Protein AF-A0ABD4ZHD7-F1 (afdb_monomer_lite)

Sequence (75 aa):
LSAVSENGSSRTVRRASEAGIPVICYNTCINQKGVDKYVSAYLVGDPLEFGKKLGNAAADYFIANKIDQPKIAVI

Organism: Gardnerella vaginalis (NCBI:txid2702)

Structure (mmCIF, N/CA/C/O backbone):
data_AF-A0ABD4ZHD7-F1
#
_entry.id   AF-A0ABD4ZHD7-F1
#
loop_
_atom_site.group_PDB
_atom_site.id
_atom_site.type_symbol
_atom_site.label_atom_id
_atom_site.label_alt_id
_atom_site.label_comp_id
_atom_site.label_asym_id
_atom_site.label_entity_id
_atom_site.label_seq_id
_atom_site.pdbx_PDB_ins_code
_atom_site.Cartn_x
_atom_site.Cartn_y
_atom_site.Cartn_z
_atom_site.occupancy
_atom_site.B_iso_or_equiv
_atom_site.auth_seq_id
_atom_site.auth_comp_id
_atom_site.auth_asym_id
_atom_site.auth_atom_id
_atom_site.pdbx_PDB_model_num
ATOM 1 N N . LEU A 1 1 ? -10.900 17.476 8.759 1.00 46.53 1 LEU A N 1
ATOM 2 C CA . LEU A 1 1 ? -10.423 16.076 8.699 1.00 46.53 1 LEU A CA 1
ATOM 3 C C . LEU A 1 1 ? -9.923 15.832 7.291 1.00 46.53 1 LEU A C 1
ATOM 5 O O . LEU A 1 1 ? -10.628 16.213 6.370 1.00 46.53 1 LEU A O 1
ATOM 9 N N . SER A 1 2 ? -8.744 15.246 7.119 1.00 44.12 2 SER A N 1
ATOM 10 C CA . SER A 1 2 ? -8.283 14.822 5.799 1.00 44.12 2 SER A CA 1
ATOM 11 C C . SER A 1 2 ? -8.124 13.308 5.799 1.00 44.12 2 SER A C 1
ATOM 13 O O . SER A 1 2 ? -7.431 12.766 6.662 1.00 44.12 2 SER A O 1
ATOM 15 N N . ALA A 1 3 ? -8.785 12.637 4.857 1.00 50.56 3 ALA A N 1
ATOM 16 C CA . ALA A 1 3 ? -8.665 11.195 4.648 1.00 50.56 3 ALA A CA 1
ATOM 17 C C . ALA A 1 3 ? -7.285 10.790 4.089 1.00 50.56 3 ALA A C 1
ATOM 19 O O . ALA A 1 3 ? -6.927 9.623 4.163 1.00 50.56 3 ALA A O 1
ATOM 20 N N . VAL A 1 4 ? -6.494 11.750 3.588 1.00 57.25 4 VAL A N 1
ATOM 21 C CA . VAL A 1 4 ? -5.127 11.520 3.076 1.00 57.25 4 VAL A CA 1
ATOM 22 C C . VAL A 1 4 ? -4.035 11.660 4.142 1.00 57.25 4 VAL A C 1
ATOM 24 O O . VAL A 1 4 ? -2.857 11.538 3.834 1.00 57.25 4 VAL A O 1
ATOM 27 N N . SER A 1 5 ? -4.392 11.901 5.409 1.00 66.75 5 SER A N 1
ATOM 28 C CA . SER A 1 5 ? -3.430 11.858 6.514 1.00 66.75 5 SER A CA 1
ATOM 29 C C . SER A 1 5 ? -3.590 10.571 7.312 1.00 66.75 5 SER A C 1
ATOM 31 O O . SER A 1 5 ? -4.632 10.363 7.940 1.00 66.75 5 SER A O 1
ATOM 33 N N . GLU A 1 6 ? -2.514 9.783 7.393 1.00 66.50 6 GLU A N 1
ATOM 34 C CA . GLU A 1 6 ? -2.445 8.562 8.211 1.00 66.50 6 GLU A CA 1
ATOM 35 C C . GLU A 1 6 ? -2.806 8.800 9.689 1.00 66.50 6 GLU A C 1
ATOM 37 O O . GLU A 1 6 ? -3.242 7.888 10.393 1.00 66.50 6 GLU A O 1
ATOM 42 N N . ASN A 1 7 ? -2.656 10.039 10.171 1.00 75.38 7 ASN A N 1
ATOM 43 C CA . ASN A 1 7 ? -2.918 10.414 11.559 1.00 75.38 7 ASN A CA 1
ATOM 44 C C . ASN A 1 7 ? -4.138 11.327 11.715 1.00 75.38 7 ASN A C 1
ATOM 46 O O . ASN A 1 7 ? -4.754 11.343 12.785 1.00 75.38 7 ASN A O 1
ATOM 50 N N . GLY A 1 8 ? -4.518 12.066 10.670 1.00 79.88 8 GLY A N 1
ATOM 51 C CA . GLY A 1 8 ? -5.555 13.099 10.731 1.00 79.88 8 GLY A CA 1
ATOM 52 C C . GLY A 1 8 ? -6.939 12.567 11.104 1.00 79.88 8 GLY A C 1
ATOM 53 O O . GLY A 1 8 ? -7.708 13.270 11.759 1.00 79.88 8 GLY A O 1
ATOM 54 N N . SER A 1 9 ? -7.228 11.315 10.746 1.00 84.44 9 SER A N 1
ATOM 55 C CA . SER A 1 9 ? -8.514 10.658 11.026 1.00 84.44 9 SER A CA 1
ATOM 56 C C . SER A 1 9 ? -8.455 9.643 12.179 1.00 84.44 9 SER A C 1
ATOM 58 O O . SER A 1 9 ? -9.494 9.131 12.591 1.00 84.44 9 SER A O 1
ATOM 60 N N . SER A 1 10 ? -7.274 9.401 12.767 1.00 88.56 10 SER A N 1
ATOM 61 C CA . SER A 1 10 ? -7.048 8.368 13.799 1.00 88.56 10 SER A CA 1
ATOM 62 C C . SER A 1 10 ? -7.971 8.497 15.016 1.00 88.56 10 SER A C 1
ATOM 64 O O . SER A 1 10 ? -8.561 7.514 15.459 1.00 88.56 10 SER A O 1
ATOM 66 N N . ARG A 1 11 ? -8.159 9.720 15.533 1.00 90.31 11 ARG A N 1
ATOM 67 C CA . ARG A 1 11 ? -9.042 9.981 16.683 1.00 90.31 11 ARG A CA 1
ATOM 68 C C . ARG A 1 11 ? -10.509 9.688 16.384 1.00 90.31 11 ARG A C 1
ATOM 70 O O . ARG A 1 11 ? -11.213 9.186 17.255 1.00 90.31 11 ARG A O 1
ATOM 77 N N . THR A 1 12 ? -10.969 10.006 15.180 1.00 90.25 12 THR A N 1
ATOM 78 C CA . THR A 1 12 ? -12.363 9.787 14.782 1.00 90.25 12 THR A CA 1
ATOM 79 C C . THR A 1 12 ? -12.630 8.310 14.523 1.00 90.25 12 THR A C 1
ATOM 81 O O . THR A 1 12 ? -13.611 7.785 15.037 1.00 90.25 12 THR A O 1
ATOM 84 N N . VAL A 1 13 ? -11.718 7.627 13.822 1.00 92.50 13 VAL A N 1
ATOM 85 C CA . VAL A 1 13 ? -11.789 6.176 13.581 1.00 92.50 13 VAL A CA 1
ATOM 86 C C . VAL A 1 13 ? -11.824 5.407 14.900 1.00 92.50 13 VAL A C 1
ATOM 88 O O . VAL A 1 13 ? -12.692 4.561 15.096 1.00 92.50 13 VAL A O 1
ATOM 91 N N . ARG A 1 14 ? -10.946 5.765 15.844 1.00 93.94 14 ARG A N 1
ATOM 92 C CA . ARG A 1 14 ? -10.925 5.162 17.178 1.00 93.94 14 ARG A CA 1
ATOM 93 C C . ARG A 1 14 ? -12.267 5.309 17.901 1.00 93.94 14 ARG A C 1
ATOM 95 O O . ARG A 1 14 ? -12.783 4.319 18.399 1.00 93.94 14 ARG A O 1
ATOM 102 N N . ARG A 1 15 ? -12.845 6.514 17.933 1.00 95.31 15 ARG A N 1
ATOM 103 C CA . ARG A 1 15 ? -14.133 6.759 18.607 1.00 95.31 15 ARG A CA 1
ATOM 104 C C . ARG A 1 15 ? -15.289 5.998 17.967 1.00 95.31 15 ARG A C 1
ATOM 106 O O . ARG A 1 15 ? -16.138 5.497 18.689 1.00 95.31 15 ARG A O 1
ATOM 113 N N . ALA A 1 16 ? -15.325 5.919 16.637 1.00 95.38 16 ALA A N 1
ATOM 114 C CA . ALA A 1 16 ? -16.346 5.152 15.930 1.00 95.38 16 ALA A CA 1
ATOM 115 C C . ALA A 1 16 ? -16.251 3.658 16.283 1.00 95.38 16 ALA A C 1
ATOM 117 O O . ALA A 1 16 ? -17.245 3.062 16.689 1.00 95.38 16 ALA A O 1
ATOM 118 N N . SER A 1 17 ? -15.040 3.097 16.239 1.00 96.56 17 SER A N 1
ATOM 119 C CA . SER A 1 17 ? -14.770 1.712 16.633 1.00 96.56 17 SER A CA 1
ATOM 120 C C . SER A 1 17 ? -15.144 1.432 18.097 1.00 96.56 17 SER A C 1
ATOM 122 O O . SER A 1 17 ? -15.863 0.476 18.373 1.00 96.56 17 SER A O 1
ATOM 124 N N . GLU A 1 18 ? -14.734 2.299 19.032 1.00 96.62 18 GLU A N 1
ATOM 125 C CA . GLU A 1 18 ? -15.062 2.189 20.465 1.00 96.62 18 GLU A CA 1
ATOM 126 C C . GLU A 1 18 ? -16.572 2.326 20.743 1.00 96.62 18 GLU A C 1
ATOM 128 O O . GLU A 1 18 ? -17.064 1.775 21.724 1.00 96.62 18 GLU A O 1
ATOM 133 N N . ALA A 1 19 ? -17.317 3.016 19.874 1.00 97.88 19 ALA A N 1
ATOM 134 C CA . ALA A 1 19 ? -18.775 3.127 19.937 1.00 97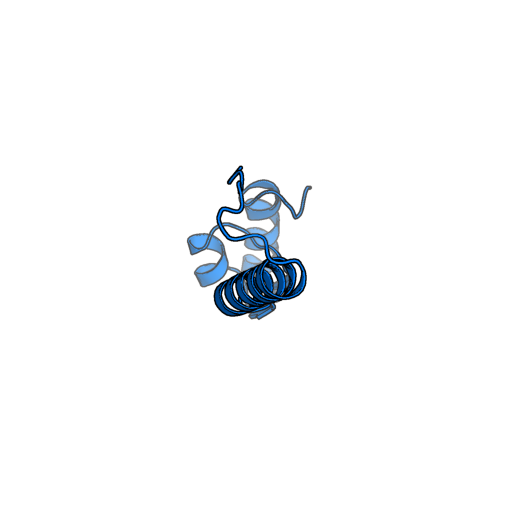.88 19 ALA A CA 1
ATOM 135 C C . ALA A 1 19 ? -19.515 1.944 19.277 1.00 97.88 19 ALA A C 1
ATOM 137 O O . ALA A 1 19 ? -20.740 1.974 19.173 1.00 97.88 19 ALA A O 1
ATOM 138 N N . GLY A 1 20 ? -18.798 0.918 18.805 1.00 96.81 20 GLY A N 1
ATOM 139 C CA . GLY A 1 20 ? -19.389 -0.238 18.128 1.00 96.81 20 GLY A CA 1
ATOM 140 C C . GLY A 1 20 ? -19.827 0.032 16.685 1.00 96.81 20 GLY A C 1
ATOM 141 O O . GLY A 1 20 ? -20.554 -0.775 16.112 1.00 96.81 20 GLY A O 1
ATOM 142 N N . ILE A 1 21 ? -19.399 1.148 16.085 1.00 97.56 21 ILE A N 1
ATOM 143 C CA . ILE A 1 21 ? -19.682 1.478 14.685 1.00 97.56 21 ILE A CA 1
ATOM 144 C C . ILE A 1 21 ? -18.586 0.844 13.814 1.00 97.56 21 ILE A C 1
ATOM 146 O O . ILE A 1 21 ? -17.413 1.200 13.973 1.00 97.56 21 ILE A O 1
ATOM 150 N N . PRO A 1 22 ? -18.924 -0.063 12.878 1.00 95.81 22 PRO A N 1
ATOM 151 C CA . PRO A 1 22 ? -17.948 -0.640 11.962 1.00 95.81 22 PRO A CA 1
ATOM 152 C C . PRO A 1 22 ? -17.291 0.438 11.101 1.00 95.81 22 PRO A C 1
ATOM 154 O O . PRO A 1 22 ? -17.969 1.286 10.519 1.00 95.81 22 PRO A O 1
ATOM 157 N N . VAL A 1 23 ? -15.966 0.386 10.991 1.00 95.06 23 VAL A N 1
ATOM 158 C CA . VAL A 1 23 ? -15.196 1.326 10.171 1.00 95.06 23 VAL A CA 1
ATOM 159 C C . VAL A 1 23 ? -14.633 0.587 8.969 1.00 95.06 23 VAL A C 1
ATOM 161 O O . VAL A 1 23 ? -13.941 -0.416 9.127 1.00 95.06 23 VAL A O 1
ATOM 164 N N . ILE A 1 24 ? -14.896 1.100 7.769 1.00 94.44 24 ILE A N 1
ATOM 165 C CA . ILE A 1 24 ? -14.334 0.578 6.522 1.00 94.44 24 ILE A CA 1
ATOM 166 C C . ILE A 1 24 ? -13.402 1.634 5.933 1.00 94.44 24 ILE A C 1
ATOM 168 O O . ILE A 1 24 ? -13.811 2.774 5.714 1.00 94.44 24 ILE A O 1
ATOM 172 N N . CYS A 1 25 ? -12.154 1.251 5.675 1.00 91.81 25 CYS A N 1
ATOM 173 C CA . CYS A 1 25 ? -11.209 2.076 4.932 1.00 91.81 25 CYS A CA 1
ATOM 174 C C . CYS A 1 25 ? -11.289 1.780 3.435 1.00 91.81 25 CYS A C 1
ATOM 176 O O . CYS A 1 25 ? -11.465 0.632 3.026 1.00 91.81 25 CYS A O 1
ATOM 178 N N . TYR A 1 26 ? -11.107 2.818 2.623 1.00 89.69 26 TYR A N 1
ATOM 179 C CA . TYR A 1 26 ? -11.119 2.728 1.169 1.00 89.69 26 TYR A CA 1
ATOM 180 C C . TYR A 1 26 ? -9.951 3.514 0.589 1.00 89.69 26 TYR A C 1
ATOM 182 O O . TYR A 1 26 ? -9.832 4.708 0.866 1.00 89.69 26 TYR A O 1
ATOM 190 N N . ASN A 1 27 ? -9.134 2.854 -0.237 1.00 85.12 27 ASN A N 1
ATOM 191 C CA . ASN A 1 27 ? -7.985 3.397 -0.978 1.00 85.12 27 ASN A CA 1
ATOM 192 C C . ASN A 1 27 ? -6.809 3.907 -0.125 1.00 85.12 27 ASN A C 1
ATOM 194 O O . ASN A 1 27 ? -5.649 3.722 -0.475 1.00 85.12 27 ASN A O 1
ATOM 198 N N . THR A 1 28 ? -7.093 4.570 0.988 1.00 86.88 28 THR A N 1
ATOM 199 C CA . THR A 1 28 ? -6.122 5.080 1.948 1.00 86.88 28 THR A CA 1
ATOM 200 C C . THR A 1 28 ? -6.704 4.891 3.340 1.00 86.88 28 THR A C 1
ATOM 202 O O . THR A 1 28 ? -7.922 4.932 3.532 1.00 86.88 28 THR A O 1
ATOM 205 N N . CYS A 1 29 ? -5.847 4.655 4.324 1.00 88.81 29 CYS A N 1
ATOM 206 C CA . CYS A 1 29 ? -6.280 4.440 5.693 1.00 88.81 29 CYS A CA 1
ATOM 207 C C . CYS A 1 29 ? -5.318 5.109 6.678 1.00 88.81 29 CYS A C 1
ATOM 209 O O . CYS A 1 29 ? -4.306 5.699 6.298 1.00 88.81 29 CYS A O 1
ATOM 211 N N . ILE A 1 30 ? -5.666 5.035 7.961 1.00 90.06 30 ILE A N 1
ATOM 212 C CA . ILE A 1 30 ? -4.751 5.390 9.046 1.00 90.06 30 ILE A CA 1
ATOM 213 C C . ILE A 1 30 ? -3.550 4.434 9.069 1.00 90.06 30 ILE A C 1
ATOM 215 O O . ILE A 1 30 ? -3.554 3.418 8.377 1.00 90.06 30 ILE A O 1
ATOM 219 N N . ASN A 1 31 ? -2.528 4.741 9.871 1.00 88.56 31 ASN A N 1
ATOM 220 C CA . ASN A 1 31 ? -1.359 3.864 9.994 1.00 88.56 31 ASN A CA 1
ATOM 221 C C . ASN A 1 31 ? -1.744 2.398 10.295 1.00 88.56 31 ASN A C 1
ATOM 223 O O . ASN A 1 31 ? -2.770 2.136 10.929 1.00 88.56 31 ASN A O 1
ATOM 227 N N . GLN A 1 32 ? -0.891 1.449 9.893 1.00 88.75 32 GLN A N 1
ATOM 228 C CA . GLN A 1 32 ? -1.190 0.011 9.949 1.00 88.75 32 GLN A CA 1
ATOM 229 C C . GLN A 1 32 ? -1.656 -0.465 11.334 1.00 88.75 32 GLN A C 1
ATOM 231 O O . GLN A 1 32 ? -2.663 -1.154 11.445 1.00 88.75 32 GLN A O 1
ATOM 236 N N . LYS A 1 33 ? -1.000 -0.004 12.408 1.00 90.88 33 LYS A N 1
ATOM 237 C CA . LYS A 1 33 ? -1.389 -0.345 13.790 1.00 90.88 33 LYS A CA 1
ATOM 238 C C . LYS A 1 33 ? -2.824 0.074 14.117 1.00 90.88 33 LYS A C 1
ATOM 240 O O . LYS A 1 33 ? -3.495 -0.567 14.921 1.00 90.88 33 LYS A O 1
ATOM 245 N N . GLY A 1 34 ? -3.274 1.192 13.554 1.00 91.25 34 GLY A N 1
ATOM 246 C CA . GLY A 1 34 ? -4.645 1.663 13.675 1.00 91.25 34 GLY A CA 1
ATOM 247 C C . GLY A 1 34 ? -5.623 0.835 12.845 1.00 91.25 34 GLY A C 1
ATOM 248 O O . GLY A 1 34 ? -6.722 0.568 13.330 1.00 91.25 34 GLY A O 1
ATOM 249 N N . VAL A 1 35 ? -5.222 0.409 11.642 1.00 91.94 35 VAL A N 1
ATOM 250 C CA . VAL A 1 35 ? -6.021 -0.487 10.788 1.00 91.94 35 VAL A CA 1
ATOM 251 C C . VAL A 1 35 ? -6.322 -1.783 11.525 1.00 91.94 35 VAL A C 1
ATOM 253 O O . VAL A 1 35 ? -7.487 -2.096 11.744 1.00 91.94 35 VAL A O 1
ATOM 256 N N . ASP A 1 36 ? -5.281 -2.459 12.010 1.00 92.88 36 ASP A N 1
ATOM 257 C CA . ASP A 1 36 ? -5.389 -3.771 12.658 1.00 92.88 36 ASP A CA 1
ATOM 258 C C . ASP A 1 36 ? -6.289 -3.751 13.906 1.00 92.88 36 ASP A C 1
ATOM 260 O O . ASP A 1 36 ? -6.819 -4.781 14.317 1.00 92.88 36 ASP A O 1
ATOM 264 N N . LYS A 1 37 ? -6.444 -2.578 14.535 1.00 94.69 37 LYS A N 1
ATOM 265 C CA . LYS A 1 37 ? -7.146 -2.426 15.813 1.00 94.69 37 LYS A CA 1
ATOM 266 C C . LYS A 1 37 ? -8.554 -1.845 15.702 1.00 94.69 37 LYS A C 1
ATOM 268 O O . LYS A 1 37 ? -9.411 -2.210 16.502 1.00 94.69 37 LYS A O 1
ATOM 273 N N . TYR A 1 38 ? -8.781 -0.896 14.798 1.00 94.75 38 TYR A N 1
ATOM 274 C CA . TYR A 1 38 ? -10.007 -0.085 14.789 1.00 94.75 38 TYR A CA 1
ATOM 275 C C . TYR A 1 38 ? -10.813 -0.198 13.494 1.00 94.75 38 TYR A C 1
ATOM 277 O O . TYR A 1 38 ? -11.920 0.334 13.423 1.00 94.75 38 TYR A O 1
ATOM 285 N N . VAL A 1 39 ? -10.268 -0.846 12.464 1.00 94.56 39 VAL A N 1
ATOM 286 C CA . VAL A 1 39 ? -10.886 -0.923 11.140 1.00 94.56 39 VAL A CA 1
ATOM 287 C C . VAL A 1 39 ? -11.400 -2.338 10.910 1.00 94.56 39 VAL A C 1
ATOM 289 O O . VAL A 1 39 ? -10.681 -3.315 11.073 1.00 94.56 39 VAL A O 1
ATOM 292 N N . SER A 1 40 ? -12.669 -2.446 10.532 1.00 96.56 40 SER A N 1
ATOM 293 C CA . SER A 1 40 ? -13.351 -3.718 10.288 1.00 96.56 40 SER A CA 1
ATOM 294 C C . SER A 1 40 ? -12.985 -4.321 8.932 1.00 96.56 40 SER A C 1
ATOM 296 O O . SER A 1 40 ? -12.960 -5.538 8.787 1.00 96.56 40 SER A O 1
ATOM 298 N N . ALA A 1 41 ? -12.719 -3.475 7.934 1.00 94.75 41 ALA A N 1
ATOM 299 C CA . ALA A 1 41 ? -12.272 -3.894 6.611 1.00 94.75 41 ALA A CA 1
ATOM 300 C C . ALA A 1 41 ? -11.476 -2.781 5.922 1.00 94.75 41 ALA A C 1
ATOM 302 O O . ALA A 1 41 ? -11.794 -1.598 6.065 1.00 94.75 41 ALA A O 1
ATOM 303 N N . TYR A 1 42 ? -10.476 -3.162 5.127 1.00 91.88 42 TYR A N 1
ATOM 304 C CA . TYR A 1 42 ? -9.727 -2.235 4.286 1.00 91.88 42 TYR A CA 1
ATOM 305 C C . TYR A 1 42 ? -9.804 -2.675 2.825 1.00 91.88 42 TYR A C 1
ATOM 307 O O . TYR A 1 42 ? -9.237 -3.692 2.436 1.00 91.88 42 TYR A O 1
ATOM 315 N N . LEU A 1 43 ? -10.528 -1.897 2.023 1.00 93.00 43 LEU A N 1
ATOM 316 C CA . LEU A 1 43 ? -10.633 -2.091 0.586 1.00 93.00 43 LEU A CA 1
ATOM 317 C C . LEU A 1 43 ? -9.568 -1.249 -0.122 1.00 93.00 43 LEU A C 1
ATOM 319 O O . LEU A 1 43 ? -9.674 -0.023 -0.206 1.00 93.00 43 LEU A O 1
ATOM 323 N N . VAL A 1 44 ? -8.543 -1.918 -0.640 1.00 91.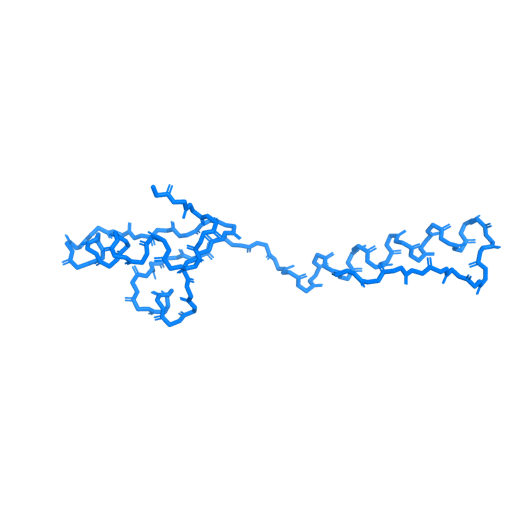50 44 VAL A N 1
ATOM 324 C CA . VAL A 1 44 ? -7.460 -1.302 -1.407 1.00 91.50 44 VAL A CA 1
ATOM 325 C C . VAL A 1 44 ? -7.054 -2.228 -2.549 1.00 91.50 44 VAL A C 1
ATOM 327 O O . VAL A 1 44 ? -7.113 -3.450 -2.423 1.00 91.50 44 VAL A O 1
ATOM 330 N N . GLY A 1 45 ? -6.692 -1.641 -3.686 1.00 90.50 45 GLY A N 1
ATOM 331 C CA . GLY A 1 45 ? -6.094 -2.392 -4.785 1.00 90.50 45 GLY A CA 1
ATOM 332 C C . GLY A 1 45 ? -4.671 -2.830 -4.439 1.00 90.50 45 GLY A C 1
ATOM 333 O O . GLY A 1 45 ? -4.003 -2.133 -3.686 1.00 90.50 45 GLY A O 1
ATOM 334 N N . ASP A 1 46 ? -4.201 -3.952 -4.989 1.00 92.19 46 ASP A N 1
ATOM 335 C CA . ASP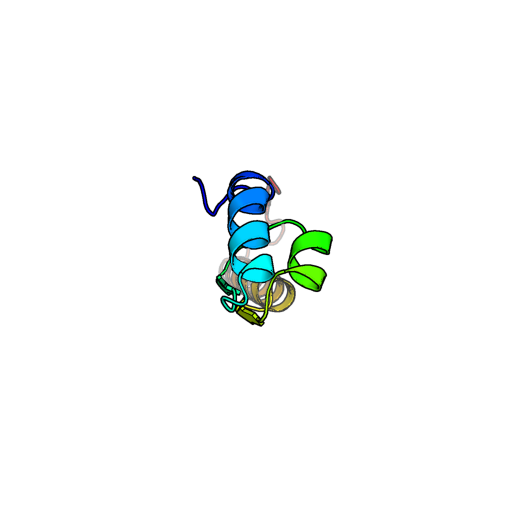 A 1 46 ? -2.849 -4.465 -4.719 1.00 92.19 46 ASP A CA 1
ATOM 336 C C . ASP A 1 46 ? -1.771 -3.513 -5.277 1.00 92.19 46 ASP A C 1
ATOM 338 O O . ASP A 1 46 ? -1.563 -3.476 -6.497 1.00 92.19 46 ASP A O 1
ATOM 342 N N . PRO A 1 47 ? -1.057 -2.754 -4.424 1.00 90.12 47 PRO A N 1
ATOM 343 C CA . PRO A 1 47 ? -0.102 -1.756 -4.892 1.00 90.12 47 PRO A CA 1
ATOM 344 C C . PRO A 1 47 ? 1.075 -2.375 -5.650 1.00 90.12 47 PRO A C 1
ATOM 346 O O . PRO A 1 47 ? 1.626 -1.735 -6.546 1.00 90.12 47 PRO A O 1
ATOM 349 N N . LEU A 1 48 ? 1.449 -3.616 -5.323 1.00 94.06 48 LEU A N 1
ATOM 350 C CA . LEU A 1 48 ? 2.542 -4.318 -5.987 1.00 94.06 48 LEU A CA 1
ATOM 351 C C . LEU A 1 48 ? 2.152 -4.676 -7.420 1.00 94.06 48 LEU A C 1
ATOM 353 O O . LEU A 1 48 ? 2.902 -4.404 -8.358 1.00 94.06 48 LEU A O 1
ATOM 357 N N . GLU A 1 49 ? 0.956 -5.232 -7.597 1.00 96.44 49 GLU A N 1
ATOM 358 C CA . GLU A 1 49 ? 0.448 -5.573 -8.924 1.00 96.44 49 GLU A CA 1
ATOM 359 C C . GLU A 1 49 ? 0.199 -4.315 -9.770 1.00 96.44 49 GLU A C 1
ATOM 361 O O . GLU A 1 49 ? 0.507 -4.299 -10.964 1.00 96.44 49 GLU A O 1
ATOM 366 N N . PHE A 1 50 ? -0.283 -3.226 -9.159 1.00 94.38 50 PHE A N 1
ATOM 367 C CA . PHE A 1 50 ? -0.390 -1.928 -9.830 1.00 94.38 50 PHE A CA 1
ATOM 368 C C . PHE A 1 50 ? 0.975 -1.404 -10.293 1.00 94.38 50 PHE A C 1
ATOM 370 O O . PHE A 1 50 ? 1.117 -1.027 -11.458 1.00 94.38 50 PHE A O 1
ATOM 377 N N . GLY A 1 51 ? 1.988 -1.426 -9.423 1.00 94.00 51 GLY A N 1
ATOM 378 C CA . GLY A 1 51 ? 3.346 -1.000 -9.765 1.00 94.00 51 GLY A CA 1
ATOM 379 C C . GLY A 1 51 ? 3.965 -1.842 -10.882 1.00 94.00 51 GLY A C 1
ATOM 380 O O . GLY A 1 51 ? 4.549 -1.302 -11.821 1.00 94.00 51 GLY A O 1
ATOM 381 N N . LYS A 1 52 ? 3.769 -3.164 -10.842 1.00 97.31 52 LYS A N 1
ATOM 382 C CA . LYS A 1 52 ? 4.221 -4.081 -11.895 1.00 97.31 52 LYS A CA 1
ATOM 383 C C . LYS A 1 52 ? 3.563 -3.776 -13.240 1.00 97.31 52 LYS A C 1
ATOM 385 O O . LYS A 1 52 ? 4.258 -3.682 -14.248 1.00 97.31 52 LYS A O 1
ATOM 390 N N . LYS A 1 53 ? 2.239 -3.593 -13.270 1.00 97.56 53 LYS A N 1
ATOM 391 C CA . LYS A 1 53 ? 1.512 -3.243 -14.502 1.00 97.56 53 LYS A CA 1
ATOM 392 C C . LYS A 1 53 ? 1.985 -1.913 -15.084 1.00 97.56 53 LYS A C 1
ATOM 394 O O . LYS A 1 53 ? 2.170 -1.827 -16.295 1.00 97.56 53 LYS A O 1
ATOM 399 N N . LEU A 1 54 ? 2.229 -0.915 -14.234 1.00 95.31 54 LEU A N 1
ATOM 400 C CA . LEU A 1 54 ? 2.795 0.369 -14.650 1.00 95.31 54 LEU A CA 1
ATOM 401 C C . LEU A 1 54 ? 4.188 0.195 -15.272 1.00 95.31 54 LEU A C 1
ATOM 403 O O . LEU A 1 54 ? 4.445 0.720 -16.354 1.00 95.31 54 LEU A O 1
ATOM 407 N N . GLY A 1 55 ? 5.068 -0.565 -14.616 1.00 93.94 55 GLY A N 1
ATOM 408 C CA . GLY A 1 55 ? 6.413 -0.846 -15.121 1.00 93.94 55 GLY A CA 1
ATOM 409 C C . GLY A 1 55 ? 6.402 -1.574 -16.466 1.00 93.94 55 GLY A C 1
ATOM 410 O O . GLY A 1 55 ? 7.127 -1.184 -17.377 1.00 93.94 55 GLY A O 1
ATOM 411 N N . ASN A 1 56 ? 5.534 -2.577 -16.618 1.00 97.12 56 ASN A N 1
ATOM 412 C CA . ASN A 1 56 ? 5.372 -3.306 -17.877 1.00 97.12 56 ASN A CA 1
ATOM 413 C C . ASN A 1 56 ? 4.897 -2.385 -19.007 1.00 97.12 56 ASN A C 1
ATOM 415 O O . ASN A 1 56 ? 5.501 -2.376 -20.072 1.00 97.12 56 ASN A O 1
ATOM 419 N N . ALA A 1 57 ? 3.879 -1.554 -18.759 1.00 96.75 57 ALA A N 1
ATOM 420 C CA . ALA A 1 57 ? 3.386 -0.607 -19.758 1.00 96.75 57 ALA A CA 1
ATOM 421 C C . ALA A 1 57 ? 4.466 0.407 -20.185 1.00 96.75 57 ALA A C 1
ATOM 423 O O . ALA A 1 57 ? 4.565 0.759 -21.361 1.00 96.75 57 ALA A O 1
ATOM 424 N N . ALA A 1 58 ? 5.306 0.858 -19.246 1.00 95.00 58 ALA A N 1
ATOM 425 C CA . ALA A 1 58 ? 6.449 1.711 -19.564 1.00 95.00 58 ALA A CA 1
ATOM 426 C C . ALA A 1 58 ? 7.495 0.973 -20.420 1.00 95.00 58 ALA A C 1
ATOM 428 O O . ALA A 1 58 ? 7.990 1.530 -21.400 1.00 95.00 58 ALA A O 1
ATOM 429 N N . ALA A 1 59 ? 7.807 -0.284 -20.091 1.00 95.06 59 ALA A N 1
ATOM 430 C CA . ALA A 1 59 ? 8.734 -1.108 -20.865 1.00 95.06 59 ALA A CA 1
ATOM 431 C C . ALA A 1 59 ? 8.235 -1.347 -22.300 1.00 95.06 59 ALA A C 1
ATOM 433 O O . ALA A 1 59 ? 8.994 -1.136 -23.248 1.00 95.06 59 ALA A O 1
ATOM 434 N N . ASP A 1 60 ? 6.956 -1.700 -22.463 1.00 97.56 60 ASP A N 1
ATOM 435 C CA . ASP A 1 60 ? 6.316 -1.890 -23.770 1.00 97.56 60 ASP A CA 1
ATOM 436 C C . ASP A 1 60 ? 6.456 -0.635 -24.643 1.00 97.56 60 ASP A C 1
ATOM 438 O O . ASP A 1 60 ? 6.816 -0.720 -25.820 1.00 97.56 60 ASP A O 1
ATOM 442 N N . TYR A 1 61 ? 6.249 0.547 -24.054 1.00 96.62 61 TYR A N 1
ATOM 443 C CA . TYR A 1 61 ? 6.437 1.822 -24.741 1.00 96.62 61 TYR A CA 1
ATOM 444 C C . TYR A 1 61 ? 7.886 2.031 -25.211 1.00 96.62 61 TYR A C 1
ATOM 446 O O . TYR A 1 61 ? 8.103 2.417 -26.363 1.00 96.62 61 TYR A O 1
ATOM 454 N N . PHE A 1 62 ? 8.884 1.783 -24.357 1.00 97.00 62 PHE A N 1
ATOM 455 C CA . PHE A 1 62 ? 10.291 1.974 -24.730 1.00 97.00 62 PHE A CA 1
ATOM 456 C C . PHE A 1 62 ? 10.728 1.021 -25.844 1.00 97.00 62 PHE A C 1
ATOM 458 O O . PHE A 1 62 ? 11.378 1.457 -26.796 1.00 97.00 62 PHE A O 1
ATOM 465 N N . ILE A 1 63 ? 10.307 -0.244 -25.775 1.00 97.06 63 ILE A N 1
ATOM 466 C CA . ILE A 1 63 ? 10.583 -1.249 -26.808 1.00 97.06 63 ILE A CA 1
ATOM 467 C C . ILE A 1 63 ? 9.938 -0.838 -28.139 1.00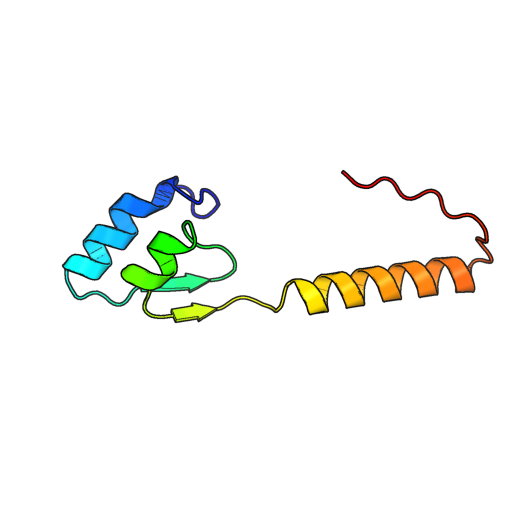 97.06 63 ILE A C 1
ATOM 469 O O . ILE A 1 63 ? 10.617 -0.815 -29.167 1.00 97.06 63 ILE A O 1
ATOM 473 N N . ALA A 1 64 ? 8.656 -0.452 -28.129 1.00 97.88 64 ALA A N 1
ATOM 474 C CA . ALA A 1 64 ? 7.932 -0.045 -29.336 1.00 97.88 64 ALA A CA 1
ATOM 475 C C . ALA A 1 64 ? 8.567 1.169 -30.038 1.00 97.88 64 ALA A C 1
ATOM 477 O O . ALA A 1 64 ? 8.526 1.273 -31.264 1.00 97.88 64 ALA A O 1
ATOM 478 N N . ASN A 1 65 ? 9.191 2.065 -29.269 1.00 97.69 65 ASN A N 1
ATOM 479 C CA . ASN A 1 65 ? 9.827 3.281 -29.774 1.00 97.69 65 ASN A CA 1
ATOM 480 C C . ASN A 1 65 ? 11.346 3.156 -29.983 1.00 97.69 65 ASN A C 1
ATOM 482 O O . ASN A 1 65 ? 11.979 4.154 -30.323 1.00 97.69 65 ASN A O 1
ATOM 486 N N . LYS A 1 66 ? 11.934 1.960 -29.816 1.00 97.44 66 LYS A N 1
ATOM 487 C CA . LYS A 1 66 ? 13.387 1.721 -29.948 1.00 97.44 66 LYS A CA 1
ATOM 488 C C . LYS A 1 66 ? 14.221 2.643 -29.044 1.00 97.44 66 LYS A C 1
ATOM 490 O O . LYS A 1 66 ? 15.192 3.262 -29.477 1.00 97.44 66 LYS A O 1
ATOM 495 N N . ILE A 1 67 ? 13.778 2.799 -27.796 1.00 96.81 67 ILE A N 1
ATOM 496 C CA . ILE A 1 67 ? 14.464 3.594 -26.774 1.00 96.81 67 ILE A CA 1
ATOM 497 C C . ILE A 1 67 ? 15.280 2.640 -25.902 1.00 96.81 67 ILE A C 1
ATOM 499 O O . ILE A 1 67 ? 14.779 2.079 -24.931 1.00 96.81 67 ILE A O 1
ATOM 503 N N . ASP A 1 68 ? 16.555 2.482 -26.246 1.00 93.19 68 ASP A N 1
ATOM 504 C CA . ASP A 1 68 ? 17.427 1.455 -25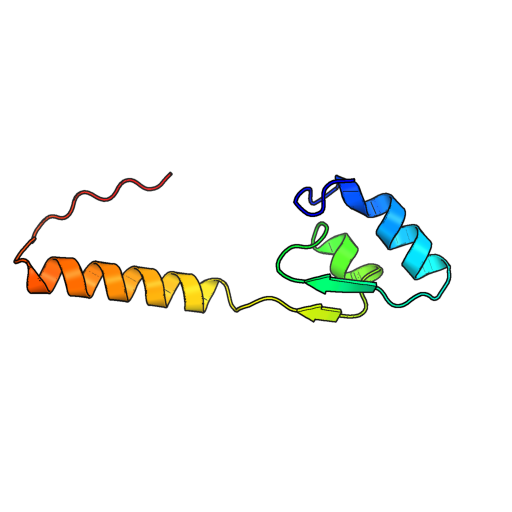.656 1.00 93.19 68 ASP A CA 1
ATOM 505 C C . ASP A 1 68 ? 18.030 1.878 -24.302 1.00 93.19 68 ASP A C 1
ATOM 507 O O . ASP A 1 68 ? 18.494 1.051 -23.520 1.00 93.19 68 ASP A O 1
ATOM 511 N N . GLN A 1 69 ? 18.036 3.186 -24.021 1.00 94.12 69 GLN A N 1
ATOM 512 C CA . GLN A 1 69 ? 18.555 3.779 -22.783 1.00 94.12 69 GLN A CA 1
ATOM 513 C C . GLN A 1 69 ? 17.557 4.804 -22.217 1.00 94.12 69 GLN A C 1
ATOM 515 O O . GLN A 1 69 ? 17.817 6.014 -22.251 1.00 94.12 69 GLN A O 1
ATOM 520 N N . PRO A 1 70 ? 16.383 4.355 -21.731 1.00 92.19 70 PRO A N 1
ATOM 521 C CA . PRO A 1 70 ? 15.387 5.258 -21.177 1.00 92.19 70 PRO A CA 1
ATOM 522 C C . PRO A 1 70 ? 15.918 5.924 -19.904 1.00 92.19 70 PRO A C 1
ATOM 524 O O . PRO A 1 70 ? 16.417 5.269 -18.991 1.00 92.19 70 PRO A O 1
ATOM 527 N N . LYS A 1 71 ? 15.790 7.251 -19.827 1.00 92.00 71 LYS A N 1
ATOM 528 C CA . LYS A 1 71 ? 16.081 8.014 -18.609 1.00 92.00 71 LYS A CA 1
ATOM 529 C C . LYS A 1 71 ? 14.794 8.159 -17.811 1.00 92.00 71 LYS A C 1
ATOM 531 O O . LYS A 1 71 ? 13.909 8.911 -18.208 1.00 92.00 71 LYS A O 1
ATOM 536 N N . ILE A 1 72 ? 14.699 7.439 -16.699 1.00 87.06 72 ILE A N 1
ATOM 537 C CA . ILE A 1 72 ? 13.540 7.472 -15.805 1.00 87.06 72 ILE A CA 1
ATOM 538 C C . ILE A 1 72 ? 13.960 8.167 -14.513 1.00 87.06 72 ILE A C 1
ATOM 540 O O . ILE A 1 72 ? 14.898 7.730 -13.849 1.00 87.06 72 ILE A O 1
ATOM 544 N N . ALA A 1 73 ? 13.273 9.251 -14.164 1.00 87.06 73 ALA A N 1
ATOM 545 C CA . ALA A 1 73 ? 13.394 9.852 -12.844 1.00 87.06 73 ALA A CA 1
ATOM 546 C C . ALA A 1 73 ? 12.440 9.135 -11.882 1.00 87.06 73 ALA A C 1
ATOM 548 O O . ALA A 1 73 ? 11.259 8.977 -12.189 1.00 87.06 73 ALA A O 1
ATOM 549 N N . VAL A 1 74 ? 12.955 8.713 -10.728 1.00 81.62 74 VAL A N 1
ATOM 550 C CA . VAL A 1 74 ? 12.144 8.241 -9.600 1.00 81.62 74 VAL A CA 1
ATOM 551 C C . VAL A 1 74 ? 12.064 9.399 -8.610 1.00 81.62 74 VAL A C 1
ATOM 553 O O . VAL A 1 74 ? 13.106 9.906 -8.194 1.00 81.62 74 VAL A O 1
ATOM 556 N N . ILE A 1 75 ? 10.844 9.850 -8.314 1.00 68.56 75 ILE A N 1
ATOM 557 C CA . ILE A 1 75 ? 10.544 10.961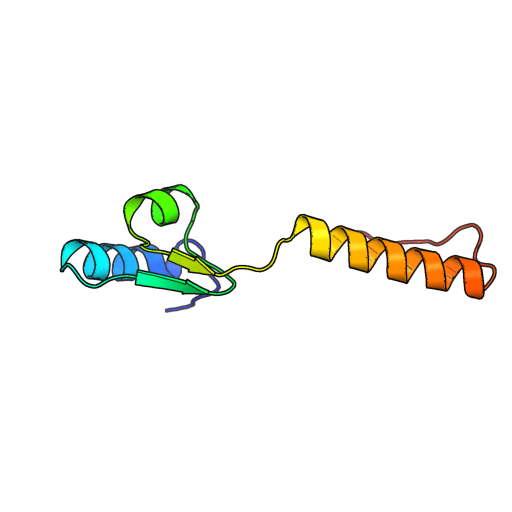 -7.397 1.00 68.56 75 ILE A CA 1
ATOM 558 C C . ILE A 1 75 ? 9.984 10.385 -6.103 1.00 68.56 75 ILE A C 1
ATOM 560 O O . ILE A 1 75 ? 9.134 9.471 -6.209 1.00 68.56 75 ILE A O 1
#

Foldseek 3Di:
DDQQELVPCLVVLQVCQVVVHAAEAEQGYHPPVSCVPRHPYYHHDDVVVVVVVVVVVVVVVCVVVVNPDDDDDDD

pLDDT: mean 89.47, std 11.58, range [44.12, 97.88]

Radius of gyration: 18.83 Å; chains: 1; bounding box: 38×22×50 Å

Secondary structure (DSSP, 8-state):
--TT-TTTTHHHHHHHHHTT---EEESB-S-HHHHHHH-SEEE---HHHHHHHHHHHHHHHHHHTT-SS------

InterPro domains:
  IPR028082 Periplasmic binding protein-like I [SSF53822] (2-72)